Protein AF-A0A2D7JSP6-F1 (afdb_monomer)

Structure (mmCIF, N/CA/C/O backbone):
data_AF-A0A2D7JSP6-F1
#
_entry.id   AF-A0A2D7JSP6-F1
#
loop_
_atom_site.group_PDB
_atom_site.id
_atom_site.type_symbol
_atom_site.label_atom_id
_atom_site.label_alt_id
_atom_site.label_comp_id
_atom_site.label_asym_id
_atom_site.label_entity_id
_atom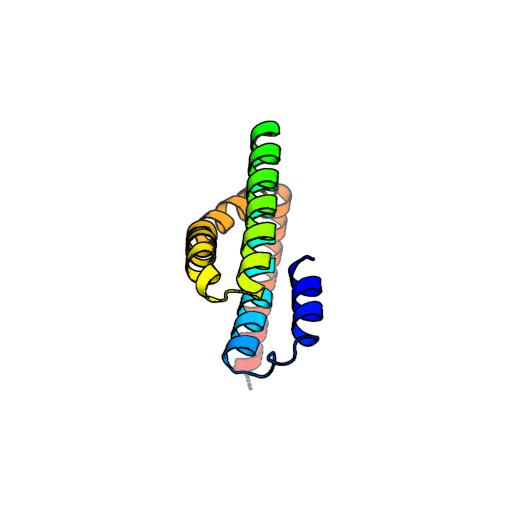_site.label_seq_id
_atom_site.pdbx_PDB_ins_code
_atom_site.Cartn_x
_atom_site.Cartn_y
_atom_site.Cartn_z
_atom_site.occupancy
_atom_site.B_iso_or_equiv
_atom_site.auth_seq_id
_atom_site.auth_comp_id
_atom_site.auth_asym_id
_atom_site.auth_atom_id
_atom_site.pdbx_PDB_model_num
ATOM 1 N N . MET A 1 1 ? -2.195 10.340 3.395 1.00 76.62 1 MET A N 1
ATOM 2 C CA . MET A 1 1 ? -2.635 11.312 4.447 1.00 76.62 1 MET A CA 1
ATOM 3 C C . MET A 1 1 ? -3.855 10.823 5.224 1.00 76.62 1 MET A C 1
ATOM 5 O O . MET A 1 1 ? -3.978 11.154 6.398 1.00 76.62 1 MET A O 1
ATOM 9 N N . VAL A 1 2 ? -4.735 10.023 4.608 1.00 86.31 2 VAL A N 1
ATOM 10 C CA . VAL A 1 2 ? -5.976 9.536 5.236 1.00 86.31 2 VAL A CA 1
ATOM 11 C C . VAL A 1 2 ? -5.691 8.723 6.502 1.00 86.31 2 VAL A C 1
ATOM 13 O O . VAL A 1 2 ? -6.336 8.939 7.521 1.00 86.31 2 VAL A O 1
ATOM 16 N N . ALA A 1 3 ? -4.660 7.871 6.470 1.00 89.06 3 ALA A N 1
ATOM 17 C CA . ALA A 1 3 ? -4.242 7.065 7.619 1.00 89.06 3 ALA A CA 1
ATOM 18 C C . ALA A 1 3 ? -4.000 7.908 8.880 1.00 89.06 3 ALA A C 1
ATOM 20 O O . ALA A 1 3 ? -4.495 7.577 9.948 1.00 89.06 3 ALA A O 1
ATOM 21 N N . MET A 1 4 ? -3.274 9.023 8.748 1.00 90.69 4 MET A N 1
ATOM 22 C CA . MET A 1 4 ? -2.936 9.896 9.873 1.00 90.69 4 MET A CA 1
ATOM 23 C C . MET A 1 4 ? -4.184 10.509 10.509 1.00 90.69 4 MET A C 1
ATOM 25 O O . MET A 1 4 ? -4.328 10.476 11.727 1.00 90.69 4 MET A O 1
ATOM 29 N N . VAL A 1 5 ? -5.098 11.025 9.682 1.00 91.31 5 VAL A N 1
ATOM 30 C CA . VAL A 1 5 ? -6.348 11.628 10.160 1.00 91.31 5 VAL A CA 1
ATOM 31 C C . VAL A 1 5 ? -7.215 10.584 10.860 1.00 91.31 5 VAL A C 1
ATOM 33 O O . VAL A 1 5 ? -7.725 10.850 11.943 1.00 91.31 5 VAL A O 1
ATOM 36 N N . LEU A 1 6 ? -7.356 9.388 10.281 1.00 91.00 6 LEU A N 1
ATOM 37 C CA . LEU A 1 6 ? -8.160 8.323 10.883 1.00 91.00 6 LEU A CA 1
ATOM 38 C C . LEU A 1 6 ? -7.557 7.815 12.193 1.00 91.00 6 LEU A C 1
ATOM 40 O O . LEU A 1 6 ? -8.291 7.660 13.160 1.00 91.00 6 LEU A O 1
ATOM 44 N N . MET A 1 7 ? -6.236 7.631 12.260 1.00 90.75 7 MET A N 1
ATOM 45 C CA . MET A 1 7 ? -5.564 7.254 13.507 1.00 90.75 7 MET A CA 1
ATOM 46 C C . MET A 1 7 ? -5.789 8.296 14.603 1.00 90.75 7 MET A C 1
ATOM 48 O O . MET A 1 7 ? -6.150 7.929 15.715 1.00 90.75 7 MET A O 1
ATOM 52 N N . PHE A 1 8 ? -5.635 9.587 14.285 1.00 91.00 8 PHE A N 1
ATOM 53 C CA . PHE A 1 8 ? -5.910 10.664 15.238 1.00 91.00 8 PHE A CA 1
ATOM 54 C C . PHE A 1 8 ? -7.348 10.595 15.766 1.00 91.00 8 PHE A C 1
ATOM 56 O O . PHE A 1 8 ? -7.555 10.597 16.973 1.00 91.00 8 PHE A O 1
ATOM 63 N N . ARG A 1 9 ? -8.334 10.439 14.873 1.00 88.69 9 ARG A N 1
ATOM 64 C CA . ARG A 1 9 ? -9.747 10.298 15.260 1.00 88.69 9 ARG A CA 1
ATOM 65 C C . ARG A 1 9 ? -10.023 9.058 16.099 1.00 88.69 9 ARG A C 1
ATOM 67 O O . ARG A 1 9 ? -10.838 9.111 17.007 1.00 88.69 9 ARG A O 1
ATOM 74 N N . MET A 1 10 ? -9.343 7.952 15.827 1.00 88.00 10 MET A N 1
ATOM 75 C CA . MET A 1 10 ? -9.515 6.727 16.602 1.00 88.00 10 MET A CA 1
ATOM 76 C C . MET A 1 10 ? -8.981 6.843 18.027 1.00 88.00 10 MET A C 1
ATOM 78 O O . MET A 1 10 ? -9.556 6.235 18.924 1.00 88.00 10 MET A O 1
ATOM 82 N N . PHE A 1 11 ? -7.935 7.640 18.261 1.00 89.38 11 PHE A N 1
ATOM 83 C CA . PHE A 1 11 ? -7.462 7.927 19.618 1.00 89.38 11 PHE A CA 1
ATOM 84 C C . PHE A 1 11 ? -8.473 8.719 20.461 1.00 89.38 11 PHE A C 1
ATOM 86 O O . PHE A 1 11 ? -8.384 8.680 21.684 1.00 89.38 11 PHE A O 1
ATOM 93 N N . GLU A 1 12 ? -9.448 9.387 19.835 1.00 88.50 12 GLU A N 1
ATOM 94 C CA . GLU A 1 12 ? -10.543 10.079 20.529 1.00 88.50 12 GLU A CA 1
ATOM 95 C C . GLU A 1 12 ? -11.657 9.112 20.999 1.00 88.50 12 GLU A C 1
ATOM 97 O O . GLU A 1 12 ? -12.557 9.530 21.721 1.00 88.50 12 GLU A O 1
ATOM 102 N N . PHE A 1 13 ? -11.636 7.826 20.613 1.00 88.94 13 PHE A N 1
ATOM 103 C CA . PHE A 1 13 ? -12.687 6.859 20.967 1.00 88.94 13 PHE A CA 1
ATOM 104 C C . PHE A 1 13 ? -12.442 6.170 22.318 1.00 88.94 13 PHE A C 1
ATOM 106 O O . PHE A 1 13 ? -11.349 5.675 22.592 1.00 88.94 13 PHE A O 1
ATOM 113 N N . GLU A 1 14 ? -13.505 6.005 23.116 1.00 76.94 14 GLU A N 1
ATOM 114 C CA . GLU A 1 14 ? -13.461 5.431 24.479 1.00 76.94 14 GLU A CA 1
ATOM 115 C C . GLU A 1 14 ? -13.033 3.941 24.551 1.00 76.94 14 GLU A C 1
ATOM 117 O O . GLU A 1 14 ? -12.849 3.398 25.635 1.00 76.94 14 GLU A O 1
ATOM 122 N N . GLY A 1 15 ? -12.809 3.268 23.414 1.00 75.81 15 GLY A N 1
ATOM 123 C CA . GLY A 1 15 ? -12.417 1.851 23.330 1.00 75.81 15 GLY A CA 1
ATOM 124 C C . GLY A 1 15 ? -11.055 1.582 22.683 1.00 75.81 15 GLY A C 1
ATOM 125 O O . GLY A 1 15 ? -10.749 0.431 22.355 1.00 75.81 15 GLY A O 1
ATOM 126 N N . ILE A 1 16 ? -10.238 2.612 22.450 1.00 82.62 16 ILE A N 1
ATOM 127 C CA . ILE A 1 16 ? -9.069 2.479 21.572 1.00 82.62 16 ILE A CA 1
ATOM 128 C C . ILE A 1 16 ? -7.933 1.623 22.144 1.00 82.62 16 ILE A C 1
ATOM 130 O O . ILE A 1 16 ? -7.276 0.894 21.404 1.00 82.62 16 ILE A O 1
ATOM 134 N N . PHE A 1 17 ? -7.742 1.651 23.464 1.00 85.44 17 PHE A N 1
ATOM 135 C CA . PHE A 1 17 ? -6.693 0.887 24.150 1.00 85.44 17 PHE A CA 1
ATOM 136 C C . PHE A 1 17 ? -7.045 -0.593 24.353 1.00 85.44 17 PHE A C 1
ATOM 138 O O . PHE A 1 17 ? -6.297 -1.334 24.987 1.00 85.44 17 PHE A O 1
ATOM 145 N N . THR A 1 18 ? -8.170 -1.053 23.802 1.00 91.56 18 THR A N 1
ATOM 146 C CA . THR A 1 18 ? -8.464 -2.484 23.724 1.00 91.56 18 THR A CA 1
ATOM 147 C C . THR A 1 18 ? -7.526 -3.170 22.720 1.00 91.56 18 THR A C 1
ATOM 149 O O . THR A 1 18 ? -7.106 -2.540 21.746 1.00 91.56 18 THR A O 1
ATOM 152 N N . PRO A 1 19 ? -7.224 -4.475 22.875 1.00 91.38 19 PRO A N 1
ATOM 153 C CA . PRO A 1 19 ? -6.381 -5.200 21.919 1.00 91.38 19 PRO A CA 1
ATOM 154 C C . PRO A 1 19 ? -6.878 -5.099 20.470 1.00 91.38 19 PRO A C 1
ATOM 156 O O . PRO A 1 19 ? -6.081 -4.980 19.544 1.00 91.38 19 PRO A O 1
ATOM 159 N N . ILE A 1 20 ? -8.202 -5.094 20.276 1.00 90.31 20 ILE A N 1
ATOM 160 C CA . ILE A 1 20 ? -8.836 -4.951 18.960 1.00 90.31 20 ILE A CA 1
ATOM 161 C C . ILE A 1 20 ? -8.642 -3.530 18.413 1.00 90.31 20 ILE A C 1
ATOM 163 O O . ILE A 1 20 ? -8.306 -3.377 17.240 1.00 90.31 20 ILE A O 1
ATOM 167 N N . GLY A 1 21 ? -8.811 -2.497 19.245 1.00 90.94 21 GLY A N 1
ATOM 168 C CA . GLY A 1 21 ? -8.584 -1.102 18.854 1.00 90.94 21 GLY A CA 1
ATOM 169 C C . GLY A 1 21 ? -7.132 -0.834 18.453 1.00 90.94 21 GLY A C 1
ATOM 170 O O . GLY A 1 21 ? -6.878 -0.272 17.385 1.00 90.94 21 GLY A O 1
ATOM 171 N N . LEU A 1 22 ? -6.180 -1.330 19.248 1.00 92.56 22 LEU A N 1
ATOM 172 C CA . LEU A 1 22 ? -4.746 -1.227 18.965 1.00 92.56 22 LEU A CA 1
ATOM 173 C C . LEU A 1 22 ? -4.355 -1.984 17.692 1.00 92.56 22 LEU A C 1
ATOM 175 O O . LEU A 1 22 ? -3.619 -1.448 16.860 1.00 92.56 22 LEU A O 1
ATOM 179 N N . LEU A 1 23 ? -4.883 -3.199 17.500 1.00 93.62 23 LEU A N 1
ATOM 180 C CA . LEU A 1 23 ? -4.691 -3.952 16.262 1.00 93.62 23 LEU A CA 1
ATOM 181 C C . LEU A 1 23 ? -5.233 -3.173 15.059 1.00 93.62 23 LEU A C 1
ATOM 183 O O . LEU A 1 23 ? -4.567 -3.098 14.028 1.00 93.62 23 LEU A O 1
ATOM 187 N N . ASN A 1 24 ? -6.408 -2.556 15.186 1.00 93.69 24 ASN A N 1
ATOM 188 C CA . ASN A 1 24 ? -7.005 -1.795 14.096 1.00 93.69 24 ASN A CA 1
ATOM 189 C C . ASN A 1 24 ? -6.163 -0.558 13.732 1.00 93.69 24 ASN A C 1
ATOM 191 O O . ASN A 1 24 ? -5.929 -0.310 12.550 1.00 93.69 24 ASN A O 1
ATOM 195 N N . ILE A 1 25 ? -5.617 0.163 14.722 1.00 94.06 25 ILE A N 1
ATOM 196 C CA . ILE A 1 25 ? -4.657 1.255 14.470 1.00 94.06 25 ILE A CA 1
ATOM 197 C C . ILE A 1 25 ? -3.417 0.736 13.735 1.00 94.06 25 ILE A C 1
ATOM 199 O O . ILE A 1 25 ? -2.993 1.347 12.753 1.00 94.06 25 ILE A O 1
ATOM 203 N N . ALA A 1 26 ? -2.840 -0.382 14.185 1.00 94.44 26 ALA A N 1
ATOM 204 C CA . ALA A 1 26 ? -1.658 -0.965 13.553 1.00 94.44 26 ALA A CA 1
ATOM 205 C C . ALA A 1 26 ? -1.930 -1.366 12.092 1.00 94.44 26 ALA A C 1
ATOM 207 O O . ALA A 1 26 ? -1.109 -1.124 11.207 1.00 94.44 26 ALA A O 1
ATOM 208 N N . LEU A 1 27 ? -3.109 -1.925 11.812 1.00 95.44 27 LEU A N 1
ATOM 209 C CA . LEU A 1 27 ? -3.513 -2.247 10.446 1.00 95.44 27 LEU A CA 1
ATOM 210 C C . LEU A 1 27 ? -3.676 -0.979 9.596 1.00 95.44 27 LEU A C 1
ATOM 212 O O . LEU A 1 27 ? -3.153 -0.920 8.482 1.00 95.44 27 LEU A O 1
ATOM 216 N N . ILE A 1 28 ? -4.328 0.064 10.119 1.00 95.19 28 ILE A N 1
ATOM 217 C CA . ILE A 1 28 ? -4.494 1.339 9.404 1.00 95.19 28 ILE A CA 1
ATOM 218 C C . ILE A 1 28 ? -3.138 1.980 9.104 1.00 95.19 28 ILE A C 1
ATOM 220 O O . ILE A 1 28 ? -2.943 2.452 7.979 1.00 95.19 28 ILE A O 1
ATOM 224 N N . SER A 1 29 ? -2.210 1.979 10.064 1.00 94.31 29 SER A N 1
ATOM 225 C CA . SER A 1 29 ? -0.900 2.627 9.942 1.00 94.31 29 SER A CA 1
ATOM 226 C C . SER A 1 29 ? 0.003 1.955 8.907 1.00 94.31 29 SER A C 1
ATOM 228 O O . SER A 1 29 ? 0.753 2.642 8.216 1.00 94.31 29 SER A O 1
ATOM 230 N N . ILE A 1 30 ? -0.106 0.636 8.742 1.00 94.81 30 ILE A N 1
ATOM 231 C CA . ILE A 1 30 ? 0.713 -0.136 7.801 1.00 94.81 30 ILE A CA 1
ATOM 232 C C . ILE A 1 30 ? 0.042 -0.212 6.426 1.00 94.81 30 ILE A C 1
ATOM 234 O O . ILE A 1 30 ? 0.646 0.116 5.399 1.00 94.81 30 ILE A O 1
ATOM 238 N N . PHE A 1 31 ? -1.217 -0.647 6.37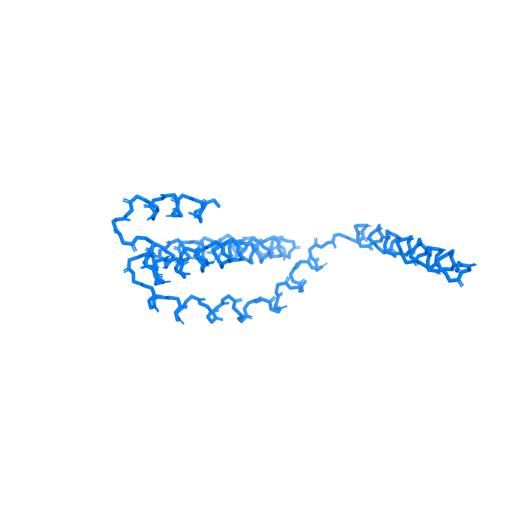6 1.00 95.31 31 PHE A N 1
ATOM 239 C CA . PHE A 1 31 ? -1.851 -1.031 5.117 1.00 95.31 31 PHE A CA 1
ATOM 240 C C . PHE A 1 31 ? -2.435 0.149 4.347 1.00 95.31 31 PHE A C 1
ATOM 242 O O . PHE A 1 31 ? -2.412 0.125 3.115 1.00 95.31 31 PHE A O 1
ATOM 249 N N . THR A 1 32 ? -2.896 1.206 5.020 1.00 95.06 32 THR A N 1
ATOM 250 C CA . THR A 1 32 ? -3.452 2.377 4.319 1.00 95.06 32 THR A CA 1
ATOM 251 C C . THR A 1 32 ? -2.377 3.115 3.513 1.00 95.06 32 THR A C 1
ATOM 253 O O . THR A 1 32 ? -2.581 3.307 2.311 1.00 95.06 32 THR A O 1
ATOM 256 N N . PRO A 1 33 ? -1.198 3.469 4.078 1.00 95.19 33 PRO A N 1
ATOM 257 C CA . PRO A 1 33 ? -0.125 4.078 3.290 1.00 95.19 33 PRO A CA 1
ATOM 258 C C . PRO A 1 33 ? 0.393 3.141 2.199 1.00 95.19 33 PRO A C 1
ATOM 260 O O . PRO A 1 33 ? 0.670 3.585 1.083 1.00 95.19 33 PRO A O 1
ATOM 263 N N . ARG A 1 34 ? 0.475 1.832 2.483 1.00 94.69 34 ARG A N 1
ATOM 264 C CA . ARG A 1 34 ? 0.880 0.839 1.483 1.00 94.69 34 ARG A CA 1
ATOM 265 C C . ARG A 1 34 ? -0.082 0.824 0.295 1.00 94.69 34 ARG A C 1
ATOM 267 O O . ARG A 1 34 ? 0.376 0.855 -0.843 1.00 94.69 34 ARG A O 1
ATOM 274 N N . ALA A 1 35 ? -1.391 0.831 0.534 1.00 95.69 35 ALA A N 1
ATOM 275 C CA . ALA A 1 35 ? -2.395 0.887 -0.524 1.00 95.69 35 ALA A CA 1
ATOM 276 C C . ALA A 1 35 ? -2.342 2.206 -1.318 1.00 95.69 35 ALA A C 1
ATOM 278 O O . ALA A 1 35 ? -2.351 2.171 -2.551 1.00 95.69 35 ALA A O 1
ATOM 279 N N . GLU A 1 36 ? -2.213 3.359 -0.644 1.00 95.12 36 GLU A N 1
ATOM 280 C CA . GLU A 1 36 ? -2.028 4.666 -1.303 1.00 95.12 36 GLU A CA 1
ATOM 281 C C . GLU A 1 36 ? -0.792 4.652 -2.235 1.00 95.12 36 GLU A C 1
ATOM 283 O O . GLU A 1 36 ? -0.855 5.137 -3.375 1.00 95.12 36 GLU A O 1
ATOM 288 N N . ALA A 1 37 ? 0.312 4.041 -1.786 1.00 94.69 37 ALA A N 1
ATOM 289 C CA . ALA A 1 37 ? 1.538 3.891 -2.567 1.00 94.69 37 ALA A CA 1
ATOM 290 C C . ALA A 1 37 ? 1.348 2.969 -3.783 1.00 94.69 37 ALA A C 1
ATOM 292 O O . ALA A 1 37 ? 1.765 3.327 -4.885 1.00 94.69 37 ALA A O 1
ATOM 293 N N . LEU A 1 38 ? 0.669 1.826 -3.622 1.00 95.69 38 LEU A N 1
ATOM 294 C CA . LEU A 1 38 ? 0.377 0.895 -4.721 1.00 95.69 38 LEU A CA 1
ATOM 295 C C . LEU A 1 38 ? -0.448 1.554 -5.831 1.00 95.69 38 LEU A C 1
ATOM 297 O O . LEU A 1 38 ? -0.120 1.426 -7.014 1.00 95.69 38 LEU A O 1
ATOM 301 N N . ILE A 1 39 ? -1.500 2.291 -5.460 1.00 95.62 39 ILE A N 1
ATOM 302 C CA . ILE A 1 39 ? -2.349 2.992 -6.431 1.00 95.62 39 ILE A CA 1
ATOM 303 C C . ILE A 1 39 ? -1.533 4.047 -7.185 1.00 95.62 39 ILE A C 1
ATOM 305 O O . ILE A 1 39 ? -1.661 4.176 -8.404 1.00 95.62 39 ILE A O 1
ATOM 309 N N . THR A 1 40 ? -0.671 4.777 -6.477 1.00 94.81 40 THR A N 1
ATOM 310 C CA . THR A 1 40 ? 0.154 5.837 -7.067 1.00 94.81 40 THR A CA 1
ATOM 311 C C . THR A 1 40 ? 1.236 5.272 -7.990 1.00 94.81 40 THR A C 1
ATOM 313 O O . THR A 1 40 ? 1.403 5.781 -9.098 1.00 94.81 40 THR A O 1
ATOM 316 N N . ALA A 1 41 ? 1.894 4.174 -7.605 1.00 94.69 41 ALA A N 1
ATOM 317 C CA . ALA A 1 41 ? 2.856 3.472 -8.456 1.00 94.69 41 ALA A CA 1
ATOM 318 C C . ALA A 1 41 ? 2.203 2.998 -9.763 1.00 94.69 41 ALA A C 1
ATOM 320 O O . ALA A 1 41 ? 2.716 3.259 -10.851 1.00 94.69 41 ALA A O 1
ATOM 321 N N . LYS A 1 42 ? 1.017 2.382 -9.675 1.00 94.94 42 LYS A N 1
ATOM 322 C CA . LYS A 1 42 ? 0.267 1.937 -10.857 1.00 94.94 42 LYS A CA 1
ATOM 323 C C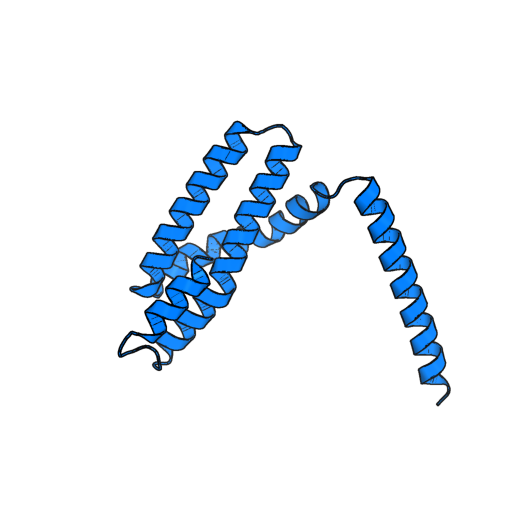 . LYS A 1 42 ? -0.185 3.107 -11.736 1.00 94.94 42 LYS A C 1
ATOM 325 O O . LYS A 1 42 ? -0.168 2.997 -12.960 1.00 94.94 42 LYS A O 1
ATOM 330 N N . HIS A 1 43 ? -0.610 4.216 -11.130 1.00 95.94 43 HIS A N 1
ATOM 331 C CA . HIS A 1 43 ? -1.009 5.417 -11.860 1.00 95.94 43 HIS A CA 1
ATOM 332 C C . HIS A 1 43 ? 0.165 6.005 -12.655 1.00 95.94 43 HIS A C 1
ATOM 334 O O . HIS A 1 43 ? 0.035 6.199 -13.863 1.00 95.94 43 HIS A O 1
ATOM 340 N N . GLY A 1 44 ? 1.313 6.220 -12.002 1.00 93.44 44 GLY A N 1
ATOM 341 C CA . GLY A 1 44 ? 2.525 6.731 -12.652 1.00 93.44 44 GLY A CA 1
ATOM 342 C C . GLY A 1 44 ? 3.008 5.818 -13.777 1.00 93.44 44 GLY A C 1
ATOM 343 O O . GLY A 1 44 ? 3.260 6.280 -14.888 1.00 93.44 44 GLY A O 1
ATOM 344 N N . TYR A 1 45 ? 3.013 4.509 -13.531 1.00 94.62 45 TYR A N 1
ATOM 345 C CA . TYR A 1 45 ? 3.352 3.508 -14.535 1.00 94.62 45 TYR A CA 1
ATOM 346 C C . TYR A 1 45 ? 2.485 3.606 -15.799 1.00 94.62 45 TYR A C 1
ATOM 348 O O . TYR A 1 45 ? 2.996 3.669 -16.914 1.00 94.62 45 TYR A O 1
ATOM 356 N N . MET A 1 46 ? 1.160 3.672 -15.646 1.00 94.62 46 MET A N 1
ATOM 357 C CA . MET A 1 46 ? 0.254 3.778 -16.795 1.00 94.62 46 MET A CA 1
ATOM 358 C C . MET A 1 46 ? 0.366 5.125 -17.520 1.00 94.62 46 MET A C 1
ATOM 360 O O . MET A 1 46 ? 0.152 5.175 -18.732 1.00 94.62 46 MET A O 1
ATOM 364 N N . MET A 1 47 ? 0.702 6.203 -16.805 1.00 94.50 47 MET A N 1
ATOM 365 C CA . MET A 1 47 ? 0.948 7.513 -17.412 1.00 94.50 47 MET A CA 1
ATOM 366 C C . MET A 1 47 ? 2.164 7.493 -18.341 1.00 94.50 47 MET A C 1
ATOM 368 O O . MET A 1 47 ? 2.103 8.075 -19.421 1.00 94.50 47 MET A O 1
ATOM 372 N N . LEU A 1 48 ? 3.220 6.764 -17.969 1.00 91.75 48 LEU A N 1
ATOM 373 C CA . LEU A 1 48 ? 4.413 6.575 -18.804 1.00 91.75 48 LEU A CA 1
ATOM 374 C C . LEU A 1 48 ? 4.171 5.672 -20.024 1.00 91.75 48 LEU A C 1
ATOM 376 O O . LEU A 1 48 ? 4.950 5.704 -20.968 1.00 91.75 48 LEU A O 1
ATOM 380 N N . GLN A 1 49 ? 3.092 4.885 -20.021 1.00 91.44 49 GLN A N 1
ATOM 381 C CA . GLN A 1 49 ? 2.653 4.068 -21.160 1.00 91.44 49 GLN A CA 1
ATOM 382 C C . GLN A 1 49 ? 1.638 4.779 -22.070 1.00 91.44 49 GLN A C 1
ATOM 384 O O . GLN A 1 49 ? 0.930 4.114 -22.827 1.00 91.44 49 GLN A O 1
ATOM 389 N N . ASP A 1 50 ? 1.470 6.096 -21.926 1.00 91.94 50 ASP A N 1
ATOM 390 C CA . ASP A 1 50 ? 0.467 6.909 -22.630 1.00 91.94 50 ASP A CA 1
ATOM 391 C C . ASP A 1 50 ? -1.003 6.489 -22.404 1.00 91.94 50 ASP A C 1
ATOM 393 O O . ASP A 1 50 ? -1.926 7.014 -23.029 1.00 91.94 50 ASP A O 1
ATOM 397 N N . LYS A 1 51 ? -1.284 5.628 -21.416 1.00 92.62 51 LYS A N 1
ATOM 398 C CA . LYS A 1 51 ? -2.647 5.193 -21.045 1.00 92.62 51 LYS A CA 1
ATOM 399 C C . LYS A 1 51 ? -3.310 6.179 -20.076 1.00 92.62 51 LYS A C 1
ATOM 401 O O . LYS A 1 51 ? -3.840 5.784 -19.035 1.00 92.62 51 LYS A O 1
ATOM 406 N N . ARG A 1 52 ? -3.296 7.473 -20.412 1.00 93.25 52 ARG A N 1
ATOM 407 C CA . ARG A 1 52 ? -3.607 8.587 -19.488 1.00 93.25 52 ARG A CA 1
ATOM 408 C C . ARG A 1 52 ? -5.016 8.526 -18.895 1.00 93.25 52 ARG A C 1
ATOM 410 O O . ARG A 1 52 ? -5.183 8.555 -17.680 1.00 93.25 52 ARG A O 1
ATOM 417 N N . TRP A 1 53 ? -6.035 8.367 -19.736 1.00 94.75 53 TRP A N 1
ATOM 418 C CA . TRP A 1 53 ? -7.431 8.301 -19.284 1.00 94.75 53 TRP A CA 1
ATOM 419 C C . TRP A 1 53 ? -7.722 7.061 -18.439 1.00 94.75 53 TRP A C 1
ATOM 421 O O . TRP A 1 53 ? -8.334 7.156 -17.375 1.00 94.75 53 TRP A O 1
ATOM 431 N N . GLY A 1 54 ? -7.215 5.903 -18.870 1.00 93.25 54 GLY A N 1
ATOM 432 C CA . GLY A 1 54 ? -7.310 4.669 -18.092 1.00 93.25 54 GLY A CA 1
ATOM 433 C C . GLY A 1 54 ? -6.603 4.786 -16.741 1.00 93.25 54 GLY A C 1
ATOM 434 O O . GLY A 1 54 ? -7.083 4.236 -15.749 1.00 93.25 54 GLY A O 1
ATOM 435 N N . ALA A 1 55 ? -5.499 5.535 -16.685 1.00 94.88 55 ALA A N 1
ATOM 436 C CA . ALA A 1 55 ? -4.771 5.791 -15.455 1.00 94.88 55 ALA A CA 1
ATOM 437 C C . ALA A 1 55 ? -5.552 6.661 -14.472 1.00 94.88 55 ALA A C 1
ATOM 439 O O . ALA A 1 55 ? -5.645 6.296 -13.298 1.00 94.88 55 ALA A O 1
ATOM 440 N N . ILE A 1 56 ? -6.153 7.754 -14.949 1.00 95.69 56 ILE A N 1
ATOM 441 C CA . ILE A 1 56 ? -6.984 8.647 -14.132 1.00 95.69 56 ILE A CA 1
ATOM 442 C C . ILE A 1 56 ? -8.180 7.873 -13.581 1.00 95.69 56 ILE A C 1
ATOM 444 O O . ILE A 1 56 ? -8.282 7.719 -12.366 1.00 95.69 56 ILE A O 1
ATOM 448 N N . LEU A 1 57 ? -9.017 7.293 -14.448 1.00 96.50 57 LEU A N 1
ATOM 449 C CA . LEU A 1 57 ? -10.257 6.627 -14.031 1.00 96.50 57 LEU A CA 1
ATOM 450 C C . LEU A 1 57 ? -10.010 5.489 -13.035 1.00 96.50 57 LEU A C 1
ATOM 452 O O . LEU A 1 57 ? -10.662 5.429 -11.993 1.00 96.50 57 LEU A O 1
ATOM 456 N N . ARG A 1 58 ? -9.028 4.617 -13.305 1.00 94.81 58 ARG A N 1
ATOM 457 C CA . ARG A 1 58 ? -8.687 3.523 -12.382 1.00 94.81 58 ARG A CA 1
ATOM 458 C C . ARG A 1 58 ? -8.152 4.056 -11.058 1.00 94.81 58 ARG A C 1
ATOM 460 O O . ARG A 1 58 ? -8.532 3.540 -10.014 1.00 94.81 58 ARG A O 1
ATOM 467 N N . SER A 1 59 ? -7.280 5.064 -11.080 1.00 95.44 59 SER A N 1
ATOM 468 C CA . SER A 1 59 ? -6.730 5.632 -9.844 1.00 95.44 59 SER A CA 1
ATOM 469 C C . SER A 1 59 ? -7.796 6.311 -8.990 1.00 95.44 59 SER A C 1
ATOM 471 O O . SER A 1 59 ? -7.798 6.110 -7.779 1.00 95.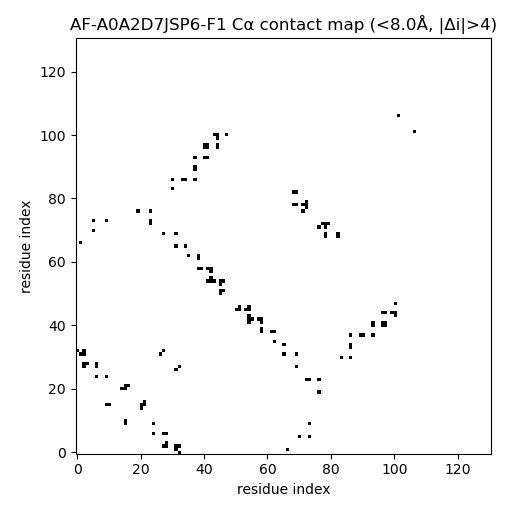44 59 SER A O 1
ATOM 473 N N . THR A 1 60 ? -8.734 7.035 -9.603 1.00 96.75 60 THR A N 1
ATOM 474 C CA . THR A 1 60 ? -9.862 7.653 -8.901 1.00 96.75 60 THR A CA 1
ATOM 475 C C . THR A 1 60 ? -10.753 6.585 -8.287 1.00 96.75 60 THR A C 1
ATOM 477 O O . THR A 1 60 ? -10.990 6.628 -7.085 1.00 96.75 60 THR A O 1
ATOM 480 N N . PHE A 1 61 ? -11.155 5.576 -9.068 1.00 97.06 61 PHE A N 1
ATOM 481 C CA . PHE A 1 61 ? -11.964 4.463 -8.571 1.00 97.06 61 PHE A CA 1
ATOM 482 C C . PHE A 1 61 ? -11.317 3.780 -7.358 1.00 97.06 61 PHE A C 1
ATOM 484 O O . PHE A 1 61 ? -11.941 3.670 -6.306 1.00 97.06 61 PHE A O 1
ATOM 491 N N . TRP A 1 62 ? -10.045 3.381 -7.470 1.00 96.12 62 TRP A N 1
ATOM 492 C CA . TRP A 1 62 ? -9.348 2.690 -6.383 1.00 96.12 62 TRP A CA 1
ATOM 493 C C . TRP A 1 62 ? -9.075 3.589 -5.173 1.00 96.12 62 TRP A C 1
ATOM 495 O O . TRP A 1 62 ? -9.112 3.095 -4.050 1.00 96.12 62 TRP A O 1
ATOM 505 N N . ARG A 1 63 ? -8.841 4.895 -5.360 1.00 95.81 63 ARG A N 1
ATOM 506 C CA . ARG A 1 63 ? -8.698 5.845 -4.240 1.00 95.81 63 ARG A CA 1
ATOM 507 C C . ARG A 1 63 ? -10.016 6.049 -3.501 1.00 95.81 63 ARG A C 1
ATOM 509 O O . ARG A 1 63 ? -10.015 6.028 -2.274 1.00 95.81 63 ARG A O 1
ATOM 516 N N . SER A 1 64 ? -11.124 6.209 -4.223 1.00 96.50 64 SER A N 1
ATOM 517 C CA . SER A 1 64 ? -12.458 6.322 -3.625 1.00 96.50 64 SER A CA 1
ATOM 518 C C . SER A 1 64 ? -12.847 5.039 -2.892 1.00 96.50 64 SER A C 1
ATOM 520 O O . SER A 1 64 ? -13.279 5.110 -1.745 1.00 96.50 64 SER A O 1
ATOM 522 N N . ALA A 1 65 ? -12.622 3.873 -3.508 1.00 95.88 65 ALA A N 1
ATOM 523 C CA . ALA A 1 65 ? -12.858 2.580 -2.873 1.00 95.88 65 ALA A CA 1
ATOM 524 C C . ALA A 1 65 ? -12.025 2.427 -1.591 1.00 95.88 65 ALA A C 1
ATOM 526 O O . ALA A 1 65 ? -12.581 2.123 -0.541 1.00 95.88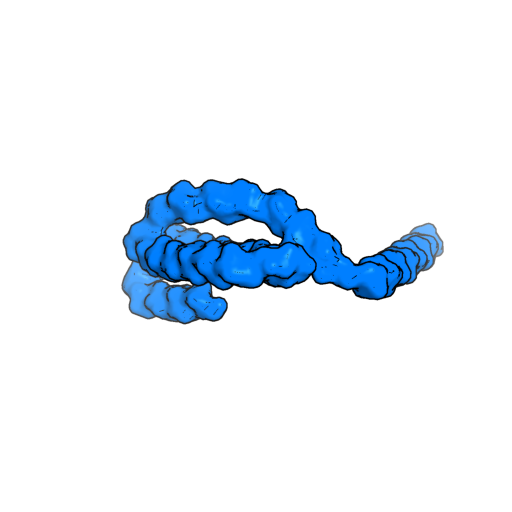 65 ALA A O 1
ATOM 527 N N . LEU A 1 66 ? -10.720 2.725 -1.645 1.00 94.94 66 LEU A N 1
ATOM 528 C CA . LEU A 1 66 ? -9.842 2.667 -0.475 1.00 94.94 66 LEU A CA 1
ATOM 529 C C . LEU A 1 66 ? -10.330 3.587 0.652 1.00 94.94 66 LEU A C 1
ATOM 531 O O . LEU A 1 66 ? -10.374 3.159 1.801 1.00 94.94 66 LEU A O 1
ATOM 535 N N . LEU A 1 67 ? -10.719 4.826 0.337 1.00 95.06 67 LEU A N 1
ATOM 536 C CA . LEU A 1 67 ? -11.197 5.787 1.333 1.00 95.06 67 LEU A CA 1
ATOM 537 C C . LEU A 1 67 ? -12.449 5.274 2.053 1.00 95.06 67 LEU A C 1
ATOM 539 O O . LEU A 1 67 ? -12.500 5.302 3.282 1.00 95.06 67 LEU A O 1
ATOM 543 N N . VAL A 1 68 ? -13.428 4.765 1.301 1.00 95.25 68 VAL A N 1
ATOM 544 C CA . VAL A 1 68 ? -14.669 4.213 1.866 1.00 95.25 68 VAL A CA 1
ATOM 545 C C . VAL A 1 68 ? -14.383 2.960 2.694 1.00 95.25 68 VAL A C 1
ATOM 547 O O . VAL A 1 68 ? -14.863 2.847 3.820 1.00 95.25 68 VAL A O 1
ATOM 550 N N . SER A 1 69 ? -13.578 2.031 2.175 1.00 95.00 69 SER A N 1
ATOM 551 C CA . SER A 1 69 ? -13.276 0.774 2.864 1.00 95.00 69 SER A CA 1
ATOM 552 C C . SER A 1 69 ? -12.474 0.985 4.146 1.00 95.00 69 SER A C 1
ATOM 554 O O . SER A 1 69 ? -12.784 0.365 5.158 1.00 95.00 69 SER A O 1
ATOM 556 N N . VAL A 1 70 ? -11.469 1.866 4.139 1.00 94.69 70 VAL A N 1
ATOM 557 C CA . VAL A 1 70 ? -10.666 2.146 5.340 1.00 94.69 70 VAL A CA 1
ATOM 558 C C . VAL A 1 70 ? -11.502 2.887 6.382 1.00 94.69 70 VAL A C 1
ATOM 560 O O . VAL A 1 70 ? -11.405 2.567 7.562 1.00 94.69 70 VAL A O 1
ATOM 563 N N . TYR A 1 71 ? -12.378 3.809 5.970 1.00 94.12 71 TYR A N 1
ATOM 564 C CA . TYR A 1 71 ? -13.335 4.422 6.893 1.00 94.12 71 TYR A CA 1
ATOM 565 C C . TYR A 1 71 ? -14.277 3.379 7.513 1.00 94.12 71 TYR A C 1
ATOM 567 O O . TYR A 1 71 ? -14.472 3.372 8.724 1.00 94.12 71 TYR A O 1
ATOM 575 N N . ALA A 1 72 ? -14.804 2.441 6.720 1.00 94.56 72 ALA A N 1
ATOM 576 C CA . ALA A 1 72 ? -15.609 1.338 7.244 1.00 94.56 72 ALA A CA 1
ATOM 577 C C . ALA A 1 72 ? -14.812 0.434 8.205 1.00 94.56 72 ALA A C 1
ATOM 579 O O . ALA A 1 72 ? -15.347 0.008 9.228 1.00 94.56 72 ALA A O 1
ATOM 580 N N . ALA A 1 73 ? -13.523 0.198 7.935 1.00 94.12 73 ALA A N 1
ATOM 581 C CA . ALA A 1 73 ? -12.642 -0.589 8.798 1.00 94.12 73 ALA A CA 1
ATOM 582 C C . ALA A 1 73 ? -12.416 0.038 10.185 1.00 94.12 73 ALA A C 1
ATOM 584 O O . ALA A 1 73 ? -12.167 -0.696 11.141 1.00 94.12 73 ALA A O 1
ATOM 585 N N . VAL A 1 74 ? -12.554 1.363 10.325 1.00 91.75 74 VAL A N 1
ATOM 586 C CA . VAL A 1 74 ? -12.497 2.046 11.631 1.00 91.75 74 VAL A CA 1
ATOM 587 C C . VAL A 1 74 ? -13.601 1.544 12.565 1.00 91.75 74 VAL A C 1
ATOM 589 O O . VAL A 1 74 ? -13.326 1.254 13.727 1.00 91.75 74 VAL A O 1
ATOM 592 N N . PHE A 1 75 ? -14.828 1.406 12.057 1.00 90.88 75 PHE A N 1
ATOM 593 C CA . PHE A 1 75 ? -15.992 0.995 12.852 1.00 90.88 75 PHE A CA 1
ATOM 594 C C . PHE A 1 75 ? -16.200 -0.517 12.868 1.00 90.88 75 PHE A C 1
ATOM 596 O O . PHE A 1 75 ? -16.670 -1.063 13.862 1.00 90.88 75 PHE A O 1
ATOM 603 N N . GLN A 1 76 ? -15.853 -1.194 11.773 1.00 93.00 76 GLN A N 1
ATOM 604 C CA . GLN A 1 76 ? -15.992 -2.636 11.629 1.00 93.00 76 GLN A CA 1
ATOM 605 C C . GLN A 1 76 ? -14.649 -3.258 11.221 1.00 93.00 76 GLN A C 1
ATOM 607 O O . GLN A 1 76 ? -14.371 -3.372 10.020 1.00 93.00 76 GLN A O 1
ATOM 612 N N . PRO A 1 77 ? -13.819 -3.710 12.183 1.00 91.12 77 PRO A N 1
ATOM 613 C CA . PRO A 1 77 ? -12.496 -4.276 11.907 1.00 91.12 77 PRO A CA 1
ATOM 614 C C . PRO A 1 77 ? -12.513 -5.479 10.952 1.00 91.12 77 PRO A C 1
ATOM 616 O O . PRO A 1 77 ? -11.554 -5.700 10.217 1.00 91.12 77 PRO A O 1
ATOM 619 N N . LEU A 1 78 ? -13.620 -6.228 10.881 1.00 94.06 78 LEU A N 1
ATOM 620 C CA . LEU A 1 78 ? -13.781 -7.336 9.925 1.00 94.06 78 LEU A CA 1
ATOM 621 C C . LEU A 1 78 ? -13.680 -6.897 8.453 1.00 94.06 78 LEU A C 1
ATOM 623 O O . LEU A 1 78 ? -13.374 -7.719 7.590 1.00 94.06 78 LEU A O 1
ATOM 627 N N . THR A 1 79 ? -13.855 -5.606 8.157 1.00 95.62 79 THR A N 1
ATOM 628 C CA . THR A 1 79 ? -13.682 -5.043 6.806 1.00 95.62 79 THR A CA 1
ATOM 629 C C . THR A 1 79 ? -12.277 -5.300 6.248 1.00 95.62 79 THR A C 1
ATOM 631 O O . THR A 1 79 ? -12.108 -5.412 5.033 1.00 95.62 79 THR A O 1
ATOM 634 N N . TRP A 1 80 ? -11.267 -5.487 7.106 1.00 95.75 80 TRP A N 1
ATOM 635 C CA . TRP A 1 80 ? -9.908 -5.840 6.683 1.00 95.75 80 TRP A CA 1
ATOM 636 C C . TRP A 1 80 ? -9.831 -7.122 5.852 1.00 95.75 80 TRP A C 1
ATOM 638 O O . TRP A 1 80 ? -8.994 -7.196 4.951 1.00 95.75 80 TRP A O 1
ATOM 648 N N . VAL A 1 81 ? -10.737 -8.082 6.065 1.00 95.00 81 VAL A N 1
ATOM 649 C CA . VAL A 1 81 ? -10.822 -9.315 5.259 1.00 95.00 81 VAL A CA 1
ATOM 650 C C . VAL A 1 81 ? -11.085 -9.004 3.783 1.00 95.00 81 VAL A C 1
ATOM 652 O O . VAL A 1 81 ? -10.625 -9.735 2.912 1.00 95.00 81 VAL A O 1
ATOM 655 N N . PHE A 1 82 ? -11.754 -7.890 3.481 1.00 92.94 82 PHE A N 1
ATOM 656 C CA . PHE A 1 82 ? -12.003 -7.445 2.111 1.00 92.94 82 PHE A CA 1
ATOM 657 C C . PHE A 1 82 ? -10.916 -6.519 1.568 1.00 92.94 82 PHE A C 1
ATOM 659 O O . PHE A 1 82 ? -10.785 -6.411 0.357 1.00 92.94 82 PHE A O 1
ATOM 666 N N . ILE A 1 83 ? -10.128 -5.856 2.419 1.00 94.44 83 ILE A N 1
ATOM 667 C CA . ILE A 1 83 ? -9.076 -4.920 1.987 1.00 94.44 83 ILE A CA 1
ATOM 668 C C . ILE A 1 83 ? -7.759 -5.661 1.728 1.00 94.44 83 ILE A C 1
ATOM 670 O O . ILE A 1 83 ? -7.133 -5.485 0.678 1.00 94.44 83 ILE A O 1
ATOM 674 N N . LEU A 1 84 ? -7.335 -6.499 2.680 1.00 95.75 84 LEU A N 1
ATOM 675 C CA . LEU A 1 84 ? -6.023 -7.148 2.664 1.00 95.75 84 LEU A CA 1
ATOM 676 C C . LEU A 1 84 ? -5.765 -7.988 1.406 1.00 95.75 84 LEU A C 1
ATOM 678 O O . LEU A 1 84 ? -4.680 -7.834 0.839 1.00 95.75 84 LEU A O 1
ATOM 682 N N . PRO A 1 85 ? -6.709 -8.810 0.900 1.00 94.88 85 PRO A N 1
ATOM 683 C CA . PRO A 1 85 ? -6.454 -9.626 -0.284 1.00 94.88 85 PRO A CA 1
ATOM 684 C C . PRO A 1 85 ? -6.036 -8.794 -1.497 1.00 94.88 85 PRO A C 1
ATOM 686 O O . PRO A 1 85 ? -5.080 -9.145 -2.183 1.00 94.88 85 PRO A O 1
ATOM 689 N N . PHE A 1 86 ? -6.679 -7.647 -1.736 1.00 93.19 86 PHE A N 1
ATOM 690 C CA . PHE A 1 86 ? -6.341 -6.792 -2.876 1.00 93.19 86 PHE A CA 1
ATOM 691 C C . PHE A 1 86 ? -4.961 -6.147 -2.731 1.00 93.19 86 PHE A C 1
ATOM 693 O O . PHE A 1 86 ? -4.228 -6.055 -3.716 1.00 93.19 86 PHE A O 1
ATOM 700 N N . ILE A 1 87 ? -4.584 -5.731 -1.517 1.00 94.56 87 ILE A N 1
ATOM 701 C CA . ILE A 1 87 ? -3.252 -5.166 -1.255 1.00 94.56 87 ILE A CA 1
ATOM 702 C C . ILE A 1 87 ? -2.175 -6.234 -1.466 1.00 94.56 87 ILE A C 1
ATOM 704 O O . ILE A 1 87 ? -1.178 -5.977 -2.143 1.00 94.56 87 ILE A O 1
ATOM 708 N N . LEU A 1 88 ? -2.383 -7.432 -0.916 1.00 94.31 88 LEU A N 1
ATOM 709 C CA . LEU A 1 88 ? -1.427 -8.534 -1.006 1.00 94.31 88 LEU A CA 1
ATOM 710 C C . LEU A 1 88 ? -1.256 -9.015 -2.451 1.00 94.31 88 LEU A C 1
ATOM 712 O O . LEU A 1 88 ? -0.124 -9.171 -2.899 1.00 94.31 88 LEU A O 1
ATOM 716 N N . LEU A 1 89 ? -2.348 -9.153 -3.208 1.00 93.75 89 LEU A N 1
ATOM 717 C CA . LEU A 1 89 ? -2.301 -9.530 -4.626 1.00 93.75 89 LEU A CA 1
ATOM 718 C C . LEU A 1 89 ? -1.616 -8.469 -5.499 1.00 93.75 89 LEU A C 1
ATOM 720 O O . LEU A 1 89 ? -0.934 -8.805 -6.465 1.00 93.75 89 LEU A O 1
ATOM 724 N N . ALA A 1 90 ? -1.773 -7.185 -5.173 1.00 92.12 90 ALA A N 1
ATOM 725 C CA . ALA A 1 90 ? -1.146 -6.099 -5.924 1.00 92.12 90 ALA A CA 1
ATOM 726 C C . ALA A 1 90 ? 0.334 -5.877 -5.561 1.00 92.12 90 ALA A C 1
ATOM 728 O O . ALA A 1 90 ? 1.064 -5.263 -6.342 1.00 92.12 90 ALA A O 1
ATOM 729 N N . SER A 1 91 ? 0.793 -6.358 -4.401 1.00 91.19 91 SER A N 1
ATOM 730 C CA . SER A 1 91 ? 2.146 -6.087 -3.907 1.00 91.19 91 SER A CA 1
ATOM 731 C C . SER A 1 91 ? 3.258 -6.634 -4.821 1.00 91.19 91 SER A C 1
ATOM 733 O O . SER A 1 91 ? 4.143 -5.846 -5.158 1.00 91.19 91 SER A O 1
ATOM 735 N N . PRO A 1 92 ? 3.221 -7.888 -5.320 1.00 91.69 92 PRO A N 1
ATOM 736 C CA . PRO A 1 92 ? 4.238 -8.384 -6.254 1.00 91.69 92 PRO A CA 1
ATOM 737 C C . PRO A 1 92 ? 4.264 -7.600 -7.571 1.00 91.69 92 PRO A C 1
ATOM 739 O O . PRO A 1 92 ? 5.323 -7.248 -8.078 1.00 91.69 92 PRO A O 1
ATOM 742 N N . ALA A 1 93 ? 3.089 -7.246 -8.102 1.00 91.06 93 ALA A N 1
ATOM 743 C CA . ALA A 1 93 ? 2.990 -6.482 -9.344 1.00 91.06 93 ALA A CA 1
ATOM 744 C C . ALA A 1 93 ? 3.560 -5.057 -9.215 1.00 91.06 93 ALA A C 1
ATOM 746 O O . ALA A 1 93 ? 3.997 -4.470 -10.206 1.00 91.06 93 ALA A O 1
ATOM 747 N N . SER A 1 94 ? 3.589 -4.506 -7.997 1.00 92.19 94 SER A N 1
ATOM 748 C CA . SER A 1 94 ? 4.110 -3.161 -7.748 1.00 92.19 94 SER A CA 1
ATOM 749 C C . SER A 1 94 ? 5.594 -3.012 -8.041 1.00 92.19 94 SER A C 1
ATOM 751 O O . SER A 1 94 ? 6.010 -1.940 -8.470 1.00 92.19 94 SER A O 1
ATOM 753 N N . GLU A 1 95 ? 6.375 -4.077 -7.876 1.00 91.75 95 GLU A N 1
ATOM 754 C CA . GLU A 1 95 ? 7.805 -4.056 -8.164 1.00 91.75 95 GLU A CA 1
ATOM 755 C C . GLU A 1 95 ? 8.062 -3.757 -9.647 1.00 91.75 95 GLU A C 1
ATOM 757 O O . GLU A 1 95 ? 8.836 -2.858 -9.979 1.00 91.75 95 GLU A O 1
ATOM 762 N N . VAL A 1 96 ? 7.321 -4.418 -10.541 1.00 92.12 96 VAL A N 1
ATOM 763 C CA . VAL A 1 96 ? 7.384 -4.165 -11.988 1.00 92.12 96 VAL A CA 1
ATOM 764 C C . VAL A 1 96 ? 6.976 -2.728 -12.304 1.00 92.12 96 VAL A C 1
ATOM 766 O O . VAL A 1 96 ? 7.696 -2.025 -13.012 1.00 92.12 96 VAL A O 1
ATOM 769 N N . TRP A 1 97 ? 5.859 -2.256 -11.741 1.00 93.62 97 TRP A N 1
ATOM 770 C CA . TRP A 1 97 ? 5.382 -0.889 -11.980 1.00 93.62 97 TRP A CA 1
ATOM 771 C C . TRP A 1 97 ? 6.410 0.157 -11.549 1.00 93.62 97 TRP A C 1
ATOM 773 O O . TRP A 1 97 ? 6.611 1.142 -12.258 1.00 93.62 97 TRP A O 1
ATOM 783 N N . ILE A 1 98 ? 7.074 -0.053 -10.411 1.00 91.44 98 ILE A N 1
ATOM 784 C CA . ILE A 1 98 ? 8.089 0.860 -9.881 1.00 91.44 98 ILE A CA 1
ATOM 785 C C . ILE A 1 98 ? 9.332 0.841 -10.772 1.00 91.44 98 ILE A C 1
ATOM 787 O O . ILE A 1 98 ? 9.758 1.899 -11.237 1.00 91.44 98 ILE A O 1
ATOM 791 N N . TRP A 1 99 ? 9.897 -0.336 -11.051 1.00 87.69 99 TRP A N 1
ATOM 792 C CA . TRP A 1 99 ? 11.153 -0.446 -11.796 1.00 87.69 99 TRP A CA 1
ATOM 793 C C . TRP A 1 99 ? 11.036 -0.023 -13.257 1.00 87.69 99 TRP A C 1
ATOM 795 O O . TRP A 1 99 ? 11.953 0.612 -13.787 1.00 87.69 99 TRP A O 1
ATOM 805 N N . GLU A 1 100 ? 9.917 -0.335 -13.911 1.00 88.75 100 GLU A N 1
ATOM 806 C CA . GLU A 1 100 ? 9.668 0.103 -15.286 1.00 88.75 100 GLU A CA 1
ATOM 807 C C . GLU A 1 100 ? 9.428 1.613 -15.376 1.00 88.75 100 GLU A C 1
ATOM 809 O O . GLU A 1 100 ? 9.747 2.217 -16.401 1.00 88.75 100 GLU A O 1
ATOM 814 N N . SER A 1 101 ? 8.957 2.239 -14.293 1.00 86.94 101 SER A N 1
ATOM 815 C CA . SER A 1 101 ? 8.795 3.694 -14.221 1.00 86.94 101 SER A CA 1
ATOM 816 C C . SER A 1 101 ? 10.120 4.453 -14.068 1.00 86.94 101 SER A C 1
ATOM 818 O O . SER A 1 101 ? 10.150 5.672 -14.241 1.00 86.94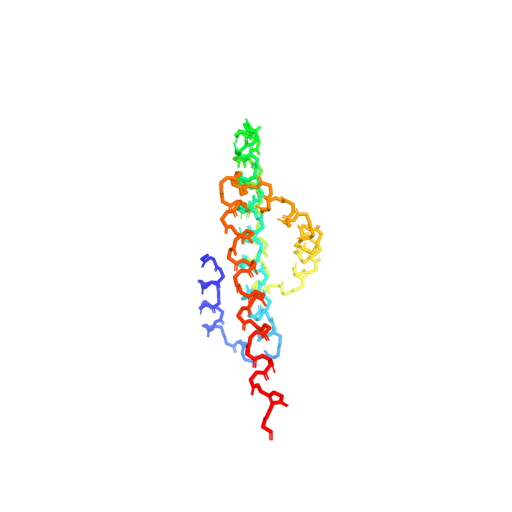 101 SER A O 1
ATOM 820 N N . VAL A 1 102 ? 11.234 3.771 -13.765 1.00 88.50 102 VAL A N 1
ATOM 821 C CA . VAL A 1 102 ? 12.545 4.423 -13.636 1.00 88.50 102 VAL A CA 1
ATOM 822 C C . VAL A 1 102 ? 13.149 4.69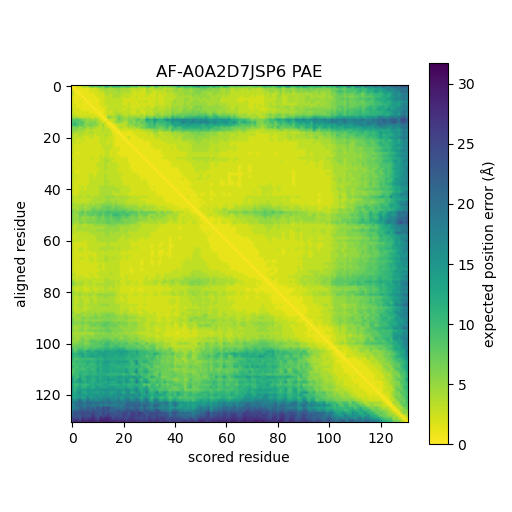7 -15.026 1.00 88.50 102 VAL A C 1
ATOM 824 O O . VAL A 1 102 ? 13.384 3.761 -15.807 1.00 88.50 102 VAL A O 1
ATOM 827 N N . PRO A 1 103 ? 13.505 5.957 -15.351 1.00 86.38 103 PRO A N 1
ATOM 828 C CA . PRO A 1 103 ? 14.102 6.298 -16.638 1.00 86.38 103 PRO A CA 1
ATOM 829 C C . PRO A 1 103 ? 15.436 5.571 -16.856 1.00 86.38 103 PRO A C 1
ATOM 831 O O . PRO A 1 103 ? 16.129 5.168 -15.918 1.00 86.38 103 PRO A O 1
ATOM 834 N N . ARG A 1 104 ? 15.830 5.396 -18.124 1.00 84.75 104 ARG A N 1
ATOM 835 C CA . ARG A 1 104 ? 17.073 4.688 -18.496 1.00 84.75 104 ARG A CA 1
ATOM 836 C C . ARG A 1 104 ? 18.316 5.288 -17.834 1.00 84.75 104 ARG A C 1
ATOM 838 O O . ARG A 1 104 ? 19.193 4.543 -17.399 1.00 84.75 104 ARG A O 1
ATOM 845 N N . GLU A 1 105 ? 18.373 6.610 -17.729 1.00 88.44 105 GLU A N 1
ATOM 846 C CA . GLU A 1 105 ? 19.449 7.337 -17.049 1.00 88.44 105 GLU A CA 1
ATOM 847 C C . GLU A 1 105 ? 19.457 7.062 -15.543 1.00 88.44 105 GLU A C 1
ATOM 849 O O . GLU A 1 105 ? 20.500 6.715 -14.987 1.00 88.44 105 GLU A O 1
ATOM 854 N N . GLY A 1 106 ? 18.281 7.098 -14.907 1.00 87.25 106 GLY A N 1
ATOM 855 C CA . GLY A 1 106 ? 18.103 6.746 -13.498 1.00 87.25 106 GLY A CA 1
ATOM 856 C C . GLY A 1 106 ? 18.590 5.329 -13.200 1.00 87.25 106 GLY A C 1
ATOM 857 O O . GLY A 1 106 ? 19.394 5.135 -12.293 1.00 87.25 106 GLY A O 1
ATOM 858 N N . ARG A 1 107 ? 18.221 4.349 -14.035 1.00 86.62 107 ARG A N 1
ATOM 859 C CA . ARG A 1 107 ? 18.690 2.955 -13.911 1.00 86.62 107 ARG A CA 1
ATOM 860 C C . ARG A 1 107 ? 20.203 2.810 -14.074 1.00 86.62 107 ARG A C 1
ATOM 862 O O . ARG A 1 107 ? 20.814 1.945 -13.451 1.00 86.62 107 ARG A O 1
ATOM 869 N N . ARG A 1 108 ? 20.838 3.627 -14.922 1.00 89.56 108 ARG A N 1
ATOM 870 C CA . ARG A 1 108 ? 22.307 3.647 -15.049 1.00 89.56 108 ARG A CA 1
ATOM 871 C C . ARG A 1 108 ? 22.958 4.212 -13.790 1.00 89.56 108 ARG A C 1
ATOM 873 O O . ARG A 1 108 ? 23.909 3.611 -13.301 1.00 89.56 108 ARG A O 1
ATOM 880 N N . ARG A 1 109 ? 22.438 5.320 -13.258 1.00 91.69 109 ARG A N 1
ATOM 881 C CA . ARG A 1 109 ? 22.947 5.934 -12.024 1.00 91.69 109 ARG A CA 1
ATOM 882 C C . ARG A 1 109 ? 22.780 5.009 -10.820 1.00 91.69 109 ARG A C 1
ATOM 884 O O . ARG A 1 109 ? 23.725 4.847 -10.061 1.00 91.69 109 ARG A O 1
ATOM 891 N N . LEU A 1 110 ? 21.629 4.350 -10.697 1.00 88.00 110 LEU A N 1
ATOM 892 C CA . LEU A 1 110 ? 21.351 3.419 -9.604 1.00 88.00 110 LEU A CA 1
ATOM 893 C C . LEU A 1 110 ? 22.331 2.237 -9.590 1.00 88.00 110 LEU A C 1
ATOM 895 O O . LEU A 1 110 ? 22.879 1.905 -8.548 1.00 88.00 110 LEU A O 1
ATOM 899 N N . ARG A 1 111 ? 22.628 1.665 -10.767 1.00 90.50 111 ARG A N 1
ATOM 900 C CA . ARG A 1 111 ? 23.632 0.597 -10.898 1.00 90.50 111 ARG A CA 1
ATOM 901 C C . ARG A 1 111 ? 25.031 1.031 -10.464 1.00 90.50 111 ARG A C 1
ATOM 903 O O . ARG A 1 111 ? 25.755 0.210 -9.920 1.00 90.50 111 ARG A O 1
ATOM 910 N N . ARG A 1 112 ? 25.409 2.294 -10.699 1.00 93.50 112 ARG A N 1
ATOM 911 C CA . ARG A 1 112 ? 26.692 2.838 -10.222 1.00 93.50 112 ARG A CA 1
ATOM 912 C C . ARG A 1 112 ? 26.711 2.928 -8.699 1.00 93.50 112 ARG A C 1
ATOM 914 O O . ARG A 1 112 ? 27.605 2.363 -8.095 1.00 93.50 112 ARG A O 1
ATOM 921 N N . ILE A 1 113 ? 25.670 3.513 -8.099 1.00 92.50 113 ILE A N 1
ATOM 922 C CA . ILE A 1 113 ? 25.540 3.627 -6.635 1.00 92.50 113 ILE A CA 1
ATOM 923 C C . ILE A 1 113 ? 25.621 2.249 -5.968 1.00 92.50 113 ILE A C 1
ATOM 925 O O . ILE A 1 113 ? 26.340 2.083 -4.992 1.00 92.50 113 ILE A O 1
ATOM 929 N N . TRP A 1 114 ? 24.932 1.242 -6.509 1.00 90.81 114 TRP A N 1
ATOM 930 C CA . TRP A 1 114 ? 25.009 -0.119 -5.971 1.00 90.81 114 TRP A CA 1
ATOM 931 C C . TRP A 1 114 ? 26.387 -0.762 -6.136 1.00 90.81 114 TRP A C 1
ATOM 933 O O . TRP A 1 114 ? 26.821 -1.484 -5.242 1.00 90.81 114 TRP A O 1
ATOM 943 N N . ALA A 1 115 ? 27.084 -0.504 -7.246 1.00 92.12 115 ALA A N 1
ATOM 944 C CA . ALA A 1 115 ? 28.453 -0.977 -7.433 1.00 92.12 115 ALA A CA 1
ATOM 945 C C . ALA A 1 115 ? 29.424 -0.315 -6.443 1.00 92.12 115 ALA A C 1
ATOM 947 O O . ALA A 1 115 ? 30.290 -0.998 -5.902 1.00 92.12 115 ALA A O 1
ATOM 948 N N . ASP A 1 116 ? 29.257 0.980 -6.174 1.00 92.88 116 ASP A N 1
ATOM 949 C CA . ASP A 1 116 ? 30.077 1.719 -5.212 1.00 92.88 116 ASP A CA 1
ATOM 950 C C . ASP A 1 116 ? 29.811 1.231 -3.776 1.00 92.88 116 ASP A C 1
ATOM 952 O O . ASP A 1 116 ? 30.751 0.875 -3.072 1.00 92.88 116 ASP A O 1
ATOM 956 N N . GLN A 1 117 ? 28.542 1.051 -3.388 1.00 91.38 117 GLN A N 1
ATOM 957 C CA . GLN A 1 117 ? 28.167 0.475 -2.086 1.00 91.38 117 GLN A CA 1
ATOM 958 C C . GLN A 1 117 ? 28.695 -0.952 -1.883 1.00 91.38 117 GLN A C 1
ATOM 960 O O . GLN A 1 117 ? 29.082 -1.320 -0.776 1.00 91.38 117 GLN A O 1
ATOM 965 N N . ALA A 1 118 ? 28.701 -1.782 -2.931 1.00 90.56 118 ALA A N 1
ATOM 966 C CA . ALA A 1 118 ? 29.252 -3.134 -2.852 1.00 90.56 118 ALA A CA 1
ATOM 967 C C . ALA A 1 118 ? 30.775 -3.119 -2.634 1.00 90.56 118 ALA A C 1
ATOM 969 O O . ALA A 1 118 ? 31.291 -3.940 -1.878 1.00 90.56 118 ALA A O 1
ATOM 970 N N . ARG A 1 119 ? 31.486 -2.172 -3.262 1.00 89.31 119 ARG A N 1
ATOM 971 C CA . ARG A 1 119 ? 32.930 -1.975 -3.062 1.00 89.31 119 ARG A CA 1
ATOM 972 C C . ARG A 1 119 ? 33.245 -1.458 -1.663 1.00 89.31 119 ARG A C 1
ATOM 974 O O . ARG A 1 119 ? 34.173 -1.965 -1.047 1.00 89.31 119 ARG A O 1
ATOM 981 N N . GLU A 1 120 ? 32.470 -0.497 -1.163 1.00 90.06 120 GLU A N 1
ATOM 982 C CA . GLU A 1 120 ? 32.610 0.017 0.205 1.00 90.06 120 GLU A CA 1
ATOM 983 C C . GLU A 1 120 ? 32.423 -1.098 1.237 1.00 90.06 120 GLU A C 1
ATOM 985 O O . GLU A 1 120 ? 33.281 -1.268 2.096 1.00 90.06 120 GLU A O 1
ATOM 990 N N . LYS A 1 121 ? 31.374 -1.922 1.102 1.00 88.38 121 LYS A N 1
ATOM 991 C CA . LYS A 1 121 ? 31.158 -3.077 1.990 1.00 88.38 121 LYS A CA 1
ATOM 992 C C . LYS A 1 121 ? 32.326 -4.060 1.971 1.00 88.38 121 LYS A C 1
ATOM 994 O O . LYS A 1 121 ? 32.793 -4.453 3.031 1.00 88.38 121 LYS A O 1
ATOM 999 N N . ALA A 1 122 ? 32.821 -4.415 0.784 1.00 85.31 122 ALA A N 1
ATOM 1000 C CA . ALA A 1 122 ? 33.964 -5.317 0.662 1.00 85.31 122 ALA A CA 1
ATOM 1001 C C . ALA A 1 122 ? 35.236 -4.732 1.299 1.00 85.31 122 ALA A C 1
ATOM 1003 O O . ALA A 1 122 ? 35.996 -5.464 1.922 1.00 85.31 122 ALA A O 1
ATOM 1004 N N . ALA A 1 123 ? 35.460 -3.421 1.175 1.00 83.25 123 ALA A N 1
ATOM 1005 C CA . ALA A 1 123 ? 36.587 -2.753 1.818 1.00 83.25 123 ALA A CA 1
ATOM 1006 C C . ALA A 1 123 ? 36.454 -2.742 3.351 1.00 83.25 123 ALA A C 1
ATOM 1008 O O . ALA A 1 123 ? 37.434 -3.014 4.035 1.00 83.25 123 ALA A O 1
ATOM 1009 N N . THR A 1 124 ? 35.255 -2.481 3.887 1.00 81.94 124 THR A N 1
ATOM 1010 C CA . THR A 1 124 ? 34.992 -2.515 5.337 1.00 81.94 124 THR A CA 1
ATOM 1011 C C . THR A 1 124 ? 35.145 -3.921 5.924 1.00 81.94 124 THR A C 1
ATOM 1013 O O . THR A 1 124 ? 35.772 -4.059 6.972 1.00 81.94 124 THR A O 1
ATOM 1016 N N . ASP A 1 125 ? 34.648 -4.960 5.242 1.00 75.44 125 ASP A N 1
ATOM 1017 C CA . ASP A 1 125 ? 34.779 -6.354 5.698 1.00 75.44 125 ASP A CA 1
ATOM 1018 C C . ASP A 1 125 ? 36.254 -6.781 5.807 1.00 75.44 125 ASP A C 1
ATOM 1020 O O . ASP A 1 125 ? 36.635 -7.417 6.789 1.00 75.44 125 ASP A O 1
ATOM 1024 N N . ILE A 1 126 ? 37.103 -6.378 4.849 1.00 72.25 126 ILE A N 1
ATOM 1025 C CA . ILE A 1 126 ? 38.551 -6.659 4.875 1.00 72.25 126 ILE A CA 1
ATOM 1026 C C . ILE A 1 126 ? 39.212 -6.017 6.101 1.00 72.25 126 ILE A C 1
ATOM 1028 O O . ILE A 1 126 ? 39.999 -6.671 6.774 1.00 72.25 126 ILE A O 1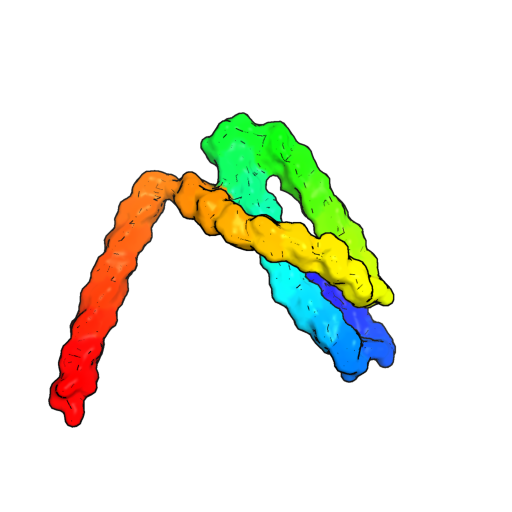
ATOM 1032 N N . THR A 1 127 ? 38.869 -4.768 6.428 1.00 64.94 127 THR A N 1
ATOM 1033 C CA . THR A 1 127 ? 39.457 -4.069 7.585 1.00 64.94 127 THR A CA 1
ATOM 1034 C C . THR A 1 127 ? 38.988 -4.654 8.922 1.00 64.94 127 THR A C 1
ATOM 1036 O O . THR A 1 127 ? 39.750 -4.665 9.878 1.00 64.94 127 THR A O 1
ATOM 1039 N N . SER A 1 128 ? 37.759 -5.178 8.997 1.00 62.88 128 SER A N 1
ATOM 1040 C CA . SER A 1 128 ? 37.218 -5.805 10.217 1.00 62.88 128 SER A CA 1
ATOM 1041 C C . SER A 1 128 ? 37.681 -7.247 10.467 1.00 62.88 128 SER A C 1
ATOM 1043 O O . SER A 1 128 ? 37.447 -7.775 11.548 1.00 62.88 128 SER A O 1
ATOM 1045 N N . GLY A 1 129 ? 38.292 -7.901 9.473 1.00 57.66 129 GLY A N 1
ATOM 1046 C CA . GLY A 1 129 ? 38.839 -9.257 9.596 1.00 57.66 129 GLY A CA 1
ATOM 1047 C C . GLY A 1 129 ? 40.327 -9.310 9.964 1.00 57.66 129 GLY A C 1
ATOM 1048 O O . GLY A 1 129 ? 40.860 -10.406 10.129 1.00 57.66 129 GLY A O 1
ATOM 1049 N N . GLU A 1 130 ? 40.996 -8.156 10.049 1.00 54.66 130 GLU A N 1
ATOM 1050 C CA . GLU A 1 130 ? 42.405 -8.022 10.452 1.00 54.66 130 GLU A CA 1
ATOM 1051 C C . GLU A 1 130 ? 42.582 -7.640 11.942 1.00 54.66 130 GLU A C 1
ATOM 1053 O O . GLU A 1 130 ? 43.720 -7.584 12.412 1.00 54.66 130 GLU A O 1
ATOM 1058 N N . GLU A 1 131 ? 41.485 -7.424 12.687 1.00 46.47 131 GLU A N 1
ATOM 1059 C CA . GLU A 1 131 ? 41.447 -7.277 14.161 1.00 46.47 131 GLU A CA 1
ATOM 10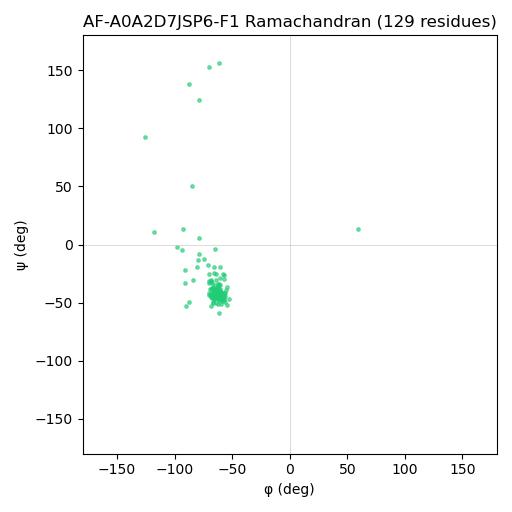60 C C . GLU A 1 131 ? 41.097 -8.601 14.863 1.00 46.47 131 GLU A C 1
ATOM 1062 O O . GLU A 1 131 ? 41.704 -8.878 15.927 1.00 46.47 131 GLU A O 1
#

pLDDT: mean 90.3, std 8.06, range [46.47, 97.06]

Secondary structure (DSSP, 8-state):
-HHHHHHHHHHTSTTTTSHHHHHHHHHHHHHHHHHHHHHHHHHHHHHHTT-HHHHHHHHHHHHHHHHHHHHHHHH-GGGHHHHHHHHHHHHHHHHHHHHHTS-HHHHHHHHHHHHHHHHHHHHHHHHHT--

Foldseek 3Di:
DLLVVLLVVLVVDPCLPPPLNVVLNVCSVPQLVLQLLLLVLQLLLCVVVVVNVVSVVSSVVSVVVSNVLNVVCSVPVCSCVVRVVVSVVSVVVSVVSNVSSQDPVSVVVVVVVVVVVVVVVVVVVVVVVVD

Mean predicted aligned error: 6.28 Å

Sequence (131 aa):
MVAMVLMFRMFEFEGIFTPIGLLNIALISIFTPRAEALITAKHGYMMLQDKRWGAILRSTFWRSALLVSVYAAVFQPLTWVFILPFILLASPASEVWIWESVPREGRRRLRRIWADQAREKAATDITSGEE

Radius of gyration: 20.43 Å; Cα contacts (8 Å, |Δi|>4): 79; chains: 1; bounding box: 58×21×47 Å

Solvent-accessible surface area (backbone atoms only — not comparable to full-atom values): 7200 Å² total; per-residue (Å²): 114,65,44,61,57,51,48,56,56,44,70,74,41,100,60,32,92,38,74,67,37,47,50,47,46,54,48,39,66,53,50,45,56,50,46,58,48,48,48,49,38,50,29,54,31,30,46,77,68,72,38,48,70,65,22,50,55,51,39,50,52,53,51,53,51,49,54,54,50,54,57,47,26,74,81,39,63,75,46,46,74,72,50,48,59,59,48,62,67,46,50,70,58,41,55,55,30,49,60,71,58,50,50,75,66,55,54,53,53,50,54,49,54,53,52,50,52,52,50,51,51,55,54,51,53,56,62,66,71,76,115